Protein AF-A0A528M3F3-F1 (afdb_monomer_lite)

pLDDT: mean 85.37, std 13.9, range [29.03, 97.88]

Sequence (178 aa):
MLQAGGVKCIGDWPAFETSASMFGSFDPAAFAALRGTAIKLIDPARLPIGAMPNHIVIWLDRGVVEQARSQIKMVRGFGGPVASNRQTLRAMVSGLRSDRAPNMAAIGAKGRLPSIALTFDRLLTHPTKTAADLYLFLRAHGYELDLVKMVKQIRGRSPACYPGMMEIELLGQRGIAA

Foldseek 3Di:
DCVLFPQAAADDPPPSDDCCQAANAADAVVLVVQVSYDHDHDLLLPHNYYDRPLDEEEAEAEDLLQVQVVVLQVCVVVVHPRDPDPVSSVVSSVVVVVSPVSSCVSVCVVVPHHYDYHYPQCCQAPVLVRLVVVVVSVVVSPDRTDSVSSSVVHHRDGSHDDPHVVVVVVVVVVPDDD

Radius of gyration: 17.14 Å; chains: 1; bounding box: 42×30×45 Å

Structure (mmCIF, N/CA/C/O backbone):
data_AF-A0A528M3F3-F1
#
_entry.id   AF-A0A528M3F3-F1
#
loop_
_atom_site.group_PDB
_atom_site.id
_atom_site.type_symbol
_atom_site.label_atom_id
_atom_site.label_alt_id
_atom_site.label_comp_id
_atom_site.label_asym_id
_atom_site.label_entity_id
_atom_site.label_seq_id
_atom_site.pdbx_PDB_ins_code
_atom_site.Cartn_x
_atom_site.Cartn_y
_atom_site.Cartn_z
_atom_site.occupancy
_atom_site.B_iso_or_equiv
_atom_site.auth_seq_id
_atom_site.auth_comp_id
_atom_site.auth_asym_id
_atom_site.auth_atom_id
_atom_site.pdbx_PDB_model_num
ATOM 1 N N . MET A 1 1 ? 1.491 -1.345 9.611 1.00 92.38 1 MET A N 1
ATOM 2 C CA . MET A 1 1 ? 0.796 -0.236 10.305 1.00 92.38 1 MET A CA 1
ATOM 3 C C . MET A 1 1 ? -0.576 -0.660 10.787 1.00 92.38 1 MET A C 1
ATOM 5 O O . MET A 1 1 ? -0.743 -0.717 11.990 1.00 92.38 1 MET A O 1
ATOM 9 N N . LEU A 1 2 ? -1.508 -0.986 9.881 1.00 95.31 2 LEU A N 1
ATOM 10 C CA . LEU A 1 2 ? -2.893 -1.355 10.212 1.00 95.31 2 LEU A CA 1
ATOM 11 C C . LEU A 1 2 ? -2.981 -2.450 11.284 1.00 95.31 2 LEU A C 1
ATOM 13 O O . LEU A 1 2 ? -3.546 -2.207 12.344 1.00 95.31 2 LEU A O 1
ATOM 17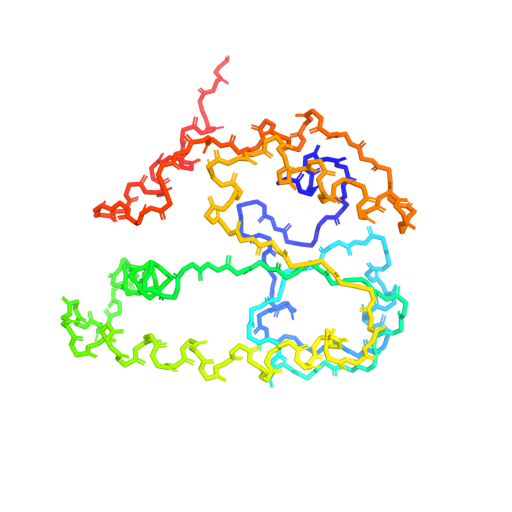 N N . GLN A 1 3 ? -2.314 -3.587 11.055 1.00 95.62 3 GLN A N 1
ATOM 18 C CA . GLN A 1 3 ? -2.277 -4.696 12.015 1.00 95.62 3 GLN A CA 1
ATOM 19 C C . GLN A 1 3 ? -1.745 -4.276 13.392 1.00 95.62 3 GLN A C 1
ATOM 21 O O . GLN A 1 3 ? -2.380 -4.529 14.407 1.00 95.62 3 GLN A O 1
ATOM 26 N N . ALA A 1 4 ? -0.611 -3.570 13.437 1.00 95.00 4 ALA A N 1
ATOM 27 C CA . ALA A 1 4 ? -0.035 -3.081 14.693 1.00 95.00 4 ALA A CA 1
ATOM 28 C C . ALA A 1 4 ? -0.936 -2.062 15.411 1.00 95.00 4 ALA A C 1
ATOM 30 O O . ALA A 1 4 ? -0.892 -1.961 16.633 1.00 95.00 4 ALA A O 1
ATOM 31 N N . GLY A 1 5 ? -1.732 -1.309 14.649 1.00 95.50 5 GLY A N 1
ATOM 32 C CA . GLY A 1 5 ? -2.737 -0.393 15.170 1.00 95.50 5 GLY A CA 1
ATOM 33 C C . GLY A 1 5 ? -3.988 -1.086 15.699 1.00 95.50 5 GLY A C 1
ATOM 34 O O . GLY A 1 5 ? -4.774 -0.409 16.339 1.00 95.50 5 GLY A O 1
ATOM 35 N N . GLY A 1 6 ? -4.175 -2.391 15.471 1.00 95.75 6 GLY A N 1
ATOM 36 C CA . GLY A 1 6 ? -5.333 -3.155 15.949 1.00 95.75 6 GLY A CA 1
ATOM 37 C C . GLY A 1 6 ? -6.335 -3.568 14.867 1.00 95.75 6 GLY A C 1
ATOM 38 O O . GLY A 1 6 ? -7.307 -4.250 15.177 1.00 95.75 6 GLY A O 1
ATOM 39 N N . VAL A 1 7 ? -6.115 -3.221 13.592 1.00 95.31 7 VAL A N 1
ATOM 40 C CA . VAL A 1 7 ? -6.990 -3.685 12.501 1.00 95.31 7 VAL A CA 1
ATOM 41 C C . VAL A 1 7 ? -6.670 -5.137 12.181 1.00 95.31 7 VAL A C 1
ATOM 43 O O . VAL A 1 7 ? -5.523 -5.466 11.876 1.00 95.31 7 VAL A O 1
ATOM 46 N N . LYS A 1 8 ? -7.678 -6.011 12.178 1.00 94.38 8 LYS A N 1
ATOM 47 C CA . LYS A 1 8 ? -7.506 -7.375 11.671 1.00 94.38 8 LYS A CA 1
ATOM 48 C C . LYS A 1 8 ? -7.105 -7.298 10.196 1.00 94.38 8 LYS A C 1
ATOM 50 O O . LYS A 1 8 ? -7.794 -6.653 9.414 1.00 94.38 8 LYS A O 1
ATOM 55 N N . CYS A 1 9 ? -6.014 -7.945 9.804 1.00 93.56 9 CYS A N 1
ATOM 56 C CA . CYS A 1 9 ? -5.592 -8.037 8.406 1.00 93.56 9 CYS A CA 1
ATOM 57 C C . CYS A 1 9 ? -5.684 -9.489 7.936 1.00 93.56 9 CYS A C 1
ATOM 59 O O . CYS A 1 9 ? -5.410 -10.397 8.717 1.00 93.56 9 CYS A O 1
ATOM 61 N N . ILE A 1 10 ? -6.043 -9.700 6.671 1.00 90.81 10 ILE A N 1
ATOM 62 C CA . ILE A 1 10 ? -5.911 -11.004 6.014 1.00 90.81 10 ILE A CA 1
ATOM 63 C C . ILE A 1 10 ? -4.480 -11.191 5.504 1.00 90.81 10 ILE A C 1
ATOM 65 O O . ILE A 1 10 ? -3.865 -10.252 4.998 1.00 90.81 10 ILE A O 1
ATOM 69 N N . GLY A 1 11 ? -3.988 -12.427 5.607 1.00 88.62 11 GLY A N 1
ATOM 70 C CA . GLY A 1 11 ? -2.621 -12.806 5.265 1.00 88.62 11 GLY A CA 1
ATOM 71 C C . GLY A 1 11 ? -1.630 -12.497 6.383 1.00 88.62 11 GL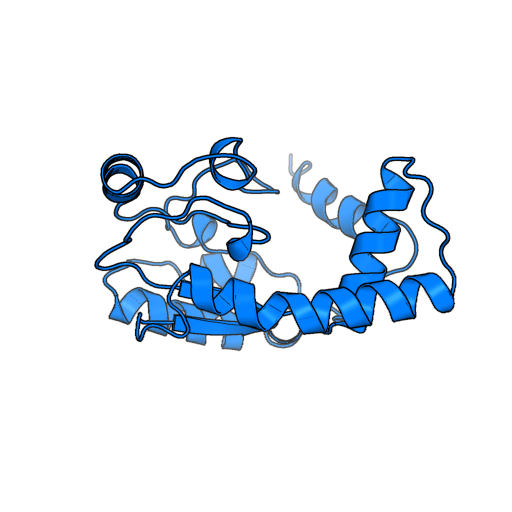Y A C 1
ATOM 72 O O . GLY A 1 11 ? -1.967 -11.865 7.386 1.00 88.62 11 GLY A O 1
ATOM 73 N N . ASP A 1 12 ? -0.391 -12.929 6.178 1.00 86.69 12 ASP A N 1
ATOM 74 C CA . ASP A 1 12 ? 0.643 -12.872 7.206 1.00 86.69 12 ASP A CA 1
ATOM 75 C C . ASP A 1 12 ? 1.687 -11.796 6.931 1.00 86.69 12 ASP A C 1
ATOM 77 O O . ASP A 1 12 ? 1.976 -11.420 5.788 1.00 86.69 12 ASP A O 1
ATOM 81 N N . TRP A 1 13 ? 2.287 -11.301 8.012 1.00 83.25 13 TRP A N 1
ATOM 82 C CA . TRP A 1 13 ? 3.445 -10.426 7.914 1.00 83.25 13 TRP A CA 1
ATOM 83 C C . TRP A 1 13 ? 4.584 -11.141 7.159 1.00 83.25 13 TRP A C 1
ATOM 85 O O . TRP A 1 13 ? 4.816 -12.324 7.400 1.00 83.25 13 TRP A O 1
ATOM 95 N N . PRO A 1 14 ? 5.341 -10.447 6.288 1.00 81.81 14 PRO A N 1
ATOM 96 C CA . PRO A 1 14 ? 5.259 -9.017 5.972 1.00 81.81 14 PRO A CA 1
ATOM 97 C C . PRO A 1 14 ? 4.337 -8.668 4.794 1.00 81.81 14 PRO A C 1
ATOM 99 O O . PRO A 1 14 ? 4.083 -7.484 4.566 1.00 81.81 14 PRO A O 1
ATOM 102 N N . ALA A 1 15 ? 3.878 -9.654 4.022 1.00 82.94 15 ALA A N 1
ATOM 103 C CA . ALA A 1 15 ? 3.225 -9.419 2.735 1.00 82.94 15 ALA A CA 1
ATOM 104 C C . ALA A 1 15 ? 1.747 -9.024 2.873 1.00 82.94 15 ALA A C 1
ATOM 106 O O . ALA A 1 15 ? 1.295 -8.117 2.163 1.00 82.94 15 ALA A O 1
ATOM 107 N N . PHE A 1 16 ? 1.039 -9.662 3.815 1.00 86.31 16 PHE A N 1
ATOM 108 C CA . PHE A 1 16 ? -0.418 -9.613 3.990 1.00 86.31 16 PHE A CA 1
ATOM 109 C C . PHE A 1 16 ? -1.170 -9.956 2.700 1.00 86.31 16 PHE A C 1
ATOM 111 O O . PHE A 1 16 ? -2.123 -9.286 2.309 1.00 86.31 16 PHE A O 1
ATOM 118 N N . GLU A 1 17 ? -0.686 -10.990 2.012 1.00 82.25 17 GLU A N 1
ATOM 119 C CA . GLU A 1 17 ? -1.242 -11.509 0.766 1.00 82.25 17 GLU A CA 1
ATOM 120 C C . GLU A 1 17 ? -1.688 -12.958 0.982 1.00 82.25 17 GLU A C 1
ATOM 122 O O . GLU A 1 17 ? -1.045 -13.732 1.686 1.00 82.25 17 GLU A O 1
ATOM 127 N N . THR A 1 18 ? -2.812 -13.317 0.376 1.00 80.44 18 THR A N 1
ATOM 128 C CA . THR A 1 18 ? -3.375 -14.668 0.309 1.00 80.44 18 THR A CA 1
ATOM 129 C C . THR A 1 18 ? -3.699 -15.013 -1.140 1.00 80.44 18 THR A C 1
ATOM 131 O O . THR A 1 18 ? -3.795 -14.128 -1.994 1.00 80.44 18 THR A O 1
ATOM 134 N N . SER A 1 19 ? -3.940 -16.291 -1.434 1.00 73.00 19 SER A N 1
ATOM 135 C CA . SER A 1 19 ? -4.424 -16.708 -2.757 1.00 73.00 19 SER A CA 1
ATOM 136 C C . SER A 1 19 ? -5.695 -15.957 -3.162 1.00 73.00 19 SER A C 1
ATOM 138 O O . SER A 1 19 ? -5.836 -15.588 -4.322 1.00 73.00 19 SER A O 1
ATOM 140 N N . ALA A 1 20 ? -6.574 -15.642 -2.203 1.00 69.75 20 ALA A N 1
ATOM 141 C CA . ALA A 1 20 ? -7.785 -14.870 -2.460 1.00 69.75 20 ALA A CA 1
ATOM 142 C C . ALA A 1 20 ? -7.488 -13.429 -2.916 1.00 69.75 20 ALA A C 1
ATOM 144 O O . ALA A 1 20 ? -8.102 -12.949 -3.860 1.00 69.75 20 ALA A O 1
ATOM 145 N N . SER A 1 21 ? -6.507 -12.750 -2.314 1.00 70.69 21 SER A N 1
ATOM 146 C CA . SER A 1 21 ? -6.113 -11.397 -2.741 1.00 70.69 21 SER A CA 1
ATOM 147 C C . SER A 1 21 ? -5.301 -11.346 -4.035 1.00 70.69 21 SER A C 1
ATOM 149 O O . SER A 1 21 ? -5.211 -10.283 -4.644 1.00 70.69 21 SER A O 1
ATOM 151 N N . MET A 1 22 ? -4.665 -12.457 -4.415 1.00 69.88 22 MET A N 1
ATOM 152 C CA . MET A 1 22 ? -3.831 -12.541 -5.618 1.00 69.88 22 MET A CA 1
ATOM 153 C C . MET A 1 22 ? -4.606 -13.053 -6.838 1.00 69.88 22 MET A C 1
ATOM 155 O O . MET A 1 22 ? -4.346 -12.611 -7.953 1.00 69.88 22 MET A O 1
ATOM 159 N N . PHE A 1 23 ? -5.541 -13.984 -6.629 1.00 65.69 23 PHE A N 1
ATOM 160 C CA . PHE A 1 23 ? -6.207 -14.738 -7.696 1.00 65.69 23 PHE A CA 1
ATOM 161 C C . PHE A 1 23 ? -7.694 -15.020 -7.424 1.00 65.69 23 PHE A C 1
ATOM 163 O O . PHE A 1 23 ? -8.352 -15.662 -8.239 1.00 65.69 23 PHE A O 1
ATOM 170 N N . GLY A 1 24 ? -8.222 -14.619 -6.265 1.00 63.69 24 GLY A N 1
ATOM 171 C CA . GLY A 1 24 ? -9.564 -14.996 -5.828 1.00 63.69 24 GLY A CA 1
ATOM 172 C C . GLY A 1 24 ? -10.684 -14.150 -6.422 1.00 63.69 24 GLY A C 1
ATOM 173 O O . GLY A 1 24 ? -10.478 -13.035 -6.902 1.00 63.69 24 GLY A O 1
ATOM 174 N N . SER A 1 25 ? -11.899 -14.687 -6.327 1.00 67.38 25 SER A N 1
ATOM 175 C CA . SER A 1 25 ? -13.143 -13.962 -6.569 1.00 67.38 25 SER A CA 1
ATOM 176 C C . SER A 1 25 ? -13.679 -13.357 -5.279 1.00 67.38 25 SER A C 1
ATOM 178 O O . SER A 1 25 ? -13.880 -14.066 -4.293 1.00 67.38 25 SER A O 1
ATOM 180 N N . PHE A 1 26 ? -13.961 -12.057 -5.304 1.00 72.06 26 PHE A N 1
ATOM 181 C CA . PHE A 1 26 ? -14.628 -11.362 -4.205 1.00 72.06 26 PHE A CA 1
ATOM 182 C C . PHE A 1 26 ? -16.110 -11.237 -4.534 1.00 72.06 26 PHE A C 1
ATOM 184 O O . PHE A 1 26 ? -16.580 -10.175 -4.945 1.00 72.06 26 PHE A O 1
ATOM 191 N N . ASP A 1 27 ? -16.843 -12.342 -4.401 1.00 74.31 27 ASP A N 1
ATOM 192 C CA . ASP A 1 27 ? -18.302 -12.286 -4.437 1.00 74.31 27 ASP A CA 1
ATOM 193 C C . ASP A 1 27 ? -18.854 -11.588 -3.169 1.00 74.31 27 ASP A C 1
ATOM 195 O O . ASP A 1 27 ? -18.121 -11.389 -2.190 1.00 74.31 27 ASP A O 1
ATOM 199 N N . PRO A 1 28 ? -20.138 -11.184 -3.152 1.00 75.69 28 PRO A N 1
ATOM 200 C CA . PRO A 1 28 ? -20.712 -10.479 -2.007 1.00 75.69 28 PRO A CA 1
ATOM 201 C C . PRO A 1 28 ? -20.643 -11.248 -0.677 1.00 75.69 28 PRO A C 1
ATOM 203 O O . PRO A 1 28 ? -20.516 -10.620 0.376 1.00 75.69 28 PRO A O 1
ATOM 206 N N . ALA A 1 29 ? -20.715 -12.584 -0.694 1.00 79.75 29 ALA A N 1
ATOM 207 C CA . ALA A 1 29 ? -20.686 -13.405 0.515 1.00 79.75 29 ALA A CA 1
ATOM 208 C C . ALA A 1 29 ? -19.265 -13.497 1.088 1.00 79.75 29 ALA A C 1
ATOM 210 O O . ALA A 1 29 ? -19.057 -13.262 2.283 1.00 79.75 29 ALA A O 1
ATOM 211 N N . ALA A 1 30 ? -18.279 -13.747 0.224 1.00 77.94 30 ALA A N 1
ATOM 212 C CA . ALA A 1 30 ? -16.864 -13.694 0.563 1.00 77.94 30 ALA A CA 1
ATOM 213 C C . ALA A 1 30 ? -16.483 -12.308 1.097 1.00 77.94 30 ALA A C 1
ATOM 215 O O . ALA A 1 30 ? -15.745 -12.204 2.074 1.00 77.94 30 ALA A O 1
ATOM 216 N N . PHE A 1 31 ? -17.034 -11.239 0.514 1.00 79.62 31 PHE A N 1
ATOM 217 C CA . PHE A 1 31 ? -16.789 -9.880 0.979 1.00 79.62 31 PHE A CA 1
ATOM 218 C C . PHE A 1 31 ? -17.415 -9.589 2.350 1.00 79.62 31 PHE A C 1
ATOM 220 O O . PHE A 1 31 ? -16.758 -9.025 3.225 1.00 79.62 31 PHE A O 1
ATOM 227 N N . ALA A 1 32 ? -18.661 -10.008 2.582 1.00 80.94 32 ALA A N 1
ATOM 228 C CA . ALA A 1 32 ? -19.328 -9.828 3.871 1.00 80.94 32 ALA A CA 1
ATOM 229 C C . ALA A 1 32 ? -18.562 -10.502 5.026 1.00 80.94 32 ALA A C 1
ATOM 231 O O . ALA A 1 32 ? -18.482 -9.945 6.124 1.00 80.94 32 ALA A O 1
ATOM 232 N N . ALA A 1 33 ? -17.932 -11.654 4.768 1.00 84.06 33 ALA A N 1
ATOM 233 C CA . ALA A 1 33 ? -17.086 -12.352 5.737 1.00 84.06 33 ALA A CA 1
ATOM 234 C C . ALA A 1 33 ? -15.827 -11.555 6.147 1.00 84.06 33 ALA A C 1
ATOM 236 O O . ALA A 1 33 ? -15.232 -11.828 7.189 1.00 84.06 33 ALA A O 1
ATOM 237 N N . LEU A 1 34 ? -15.436 -10.544 5.364 1.00 86.50 34 LEU A N 1
ATOM 238 C CA . LEU A 1 34 ? -14.285 -9.676 5.628 1.00 86.50 34 LEU A CA 1
ATOM 239 C C . LEU A 1 34 ? -14.637 -8.441 6.464 1.00 86.50 34 LEU A C 1
ATOM 241 O O . LEU A 1 34 ? -13.780 -7.579 6.671 1.00 86.50 34 LEU A O 1
ATOM 245 N N . ARG A 1 35 ? -15.870 -8.325 6.972 1.00 87.69 35 ARG A N 1
ATOM 246 C CA . ARG A 1 35 ? -16.287 -7.177 7.788 1.00 87.69 35 ARG A CA 1
ATOM 247 C C . ARG A 1 35 ? -15.305 -6.924 8.940 1.00 87.69 35 ARG A C 1
ATOM 249 O O . ARG A 1 35 ? -14.904 -7.840 9.655 1.00 87.69 35 ARG A O 1
ATOM 256 N N . GLY A 1 36 ? -14.907 -5.661 9.106 1.00 89.62 36 GLY A N 1
ATOM 257 C CA . GLY A 1 36 ? -13.936 -5.243 10.126 1.00 89.62 36 GLY A CA 1
ATOM 258 C C . GLY A 1 36 ? -12.487 -5.666 9.845 1.00 89.62 36 GLY A C 1
ATOM 259 O O . GLY A 1 36 ? -11.620 -5.440 10.685 1.00 89.62 36 GLY A O 1
ATOM 260 N N . THR A 1 37 ? -12.210 -6.250 8.677 1.00 92.06 37 THR A N 1
ATOM 261 C CA . THR A 1 37 ? -10.889 -6.753 8.293 1.00 92.06 37 THR A CA 1
ATOM 262 C C . THR A 1 37 ? -10.327 -5.959 7.113 1.00 92.06 37 THR A C 1
ATOM 264 O O . THR A 1 37 ? -11.061 -5.539 6.223 1.00 92.06 37 THR A O 1
ATOM 267 N N . ALA A 1 38 ? -9.013 -5.754 7.092 1.00 93.06 38 ALA A N 1
ATOM 268 C CA . ALA A 1 38 ? -8.287 -5.202 5.959 1.00 93.06 38 ALA A CA 1
ATOM 269 C C . ALA A 1 38 ? -7.759 -6.323 5.052 1.00 93.06 38 ALA A C 1
ATOM 271 O O . ALA A 1 38 ? -7.119 -7.269 5.516 1.00 93.06 38 ALA A O 1
ATOM 272 N N . ILE A 1 39 ? -7.975 -6.172 3.747 1.00 90.69 39 ILE A N 1
ATOM 273 C CA . ILE A 1 39 ? -7.360 -6.993 2.702 1.00 90.69 39 ILE A CA 1
ATOM 274 C C . ILE A 1 39 ? -6.457 -6.117 1.836 1.00 90.69 39 ILE A C 1
ATOM 276 O O . ILE A 1 39 ? -6.752 -4.943 1.605 1.00 90.69 39 ILE A O 1
ATOM 280 N N . LYS A 1 40 ? -5.350 -6.677 1.353 1.00 91.62 40 LYS A N 1
ATOM 281 C CA . LYS A 1 40 ? -4.481 -6.023 0.372 1.00 91.62 40 LYS A CA 1
ATOM 282 C C . LYS A 1 40 ? -4.835 -6.556 -1.005 1.00 91.62 40 LYS A C 1
ATOM 284 O O . LYS A 1 40 ? -4.879 -7.763 -1.170 1.00 91.62 40 LYS A O 1
ATOM 289 N N . LEU A 1 41 ? -5.052 -5.680 -1.980 1.00 88.81 41 LEU A N 1
ATOM 290 C CA . LEU A 1 41 ? -5.274 -6.066 -3.375 1.00 88.81 41 LEU A CA 1
ATOM 291 C C . LEU A 1 41 ? -4.182 -5.461 -4.251 1.00 88.81 41 LEU A C 1
ATOM 293 O O . LEU A 1 41 ? -3.827 -4.291 -4.089 1.00 88.81 41 LEU A O 1
ATOM 297 N N . ILE A 1 42 ? -3.659 -6.261 -5.176 1.00 88.38 42 ILE A N 1
ATOM 298 C CA . ILE A 1 42 ? -2.720 -5.825 -6.209 1.00 88.38 42 ILE A CA 1
ATOM 299 C C . ILE A 1 42 ? -3.429 -6.004 -7.547 1.00 88.38 42 ILE A C 1
ATOM 301 O O . ILE A 1 42 ? -3.948 -7.077 -7.822 1.00 88.38 42 ILE A O 1
ATOM 305 N N . ASP A 1 43 ? -3.453 -4.946 -8.356 1.00 88.62 43 ASP A N 1
ATOM 306 C CA . ASP A 1 43 ? -4.098 -4.936 -9.677 1.00 88.62 43 ASP A CA 1
ATOM 307 C C . ASP A 1 43 ? -5.594 -5.356 -9.669 1.00 88.62 43 ASP A C 1
ATOM 309 O O . ASP A 1 43 ? -6.008 -6.241 -10.424 1.00 88.62 43 ASP A O 1
ATOM 313 N N . PRO A 1 44 ? -6.438 -4.734 -8.815 1.00 88.50 44 PRO A N 1
ATOM 314 C CA . PRO A 1 44 ? -7.858 -5.074 -8.688 1.00 88.50 44 PRO A CA 1
ATOM 315 C C . PRO A 1 44 ? -8.670 -5.056 -9.995 1.00 88.50 44 PRO A C 1
ATOM 317 O O . PRO A 1 44 ? -9.685 -5.735 -10.073 1.00 88.50 44 PRO A O 1
ATOM 320 N N . ALA A 1 45 ? -8.251 -4.325 -11.030 1.00 89.81 45 ALA A N 1
ATOM 321 C CA . ALA A 1 45 ? -8.919 -4.307 -12.332 1.00 89.81 45 ALA A CA 1
ATOM 322 C C . ALA A 1 45 ? -8.864 -5.656 -13.065 1.00 89.81 45 ALA A C 1
ATOM 324 O O . ALA A 1 45 ? -9.647 -5.875 -13.987 1.00 89.81 45 ALA A O 1
ATOM 325 N N . ARG A 1 46 ? -7.950 -6.551 -12.671 1.00 88.44 46 ARG A N 1
ATOM 326 C CA . ARG A 1 46 ? -7.843 -7.913 -13.212 1.00 88.44 46 ARG A CA 1
ATOM 327 C C . ARG A 1 46 ? -8.545 -8.963 -12.359 1.00 88.44 46 ARG A C 1
ATOM 329 O O . ARG A 1 46 ? -8.592 -10.124 -12.756 1.00 88.44 46 ARG A O 1
ATOM 336 N N . LEU A 1 47 ? -9.068 -8.575 -11.200 1.00 83.94 47 LEU A N 1
ATOM 337 C CA . LEU A 1 47 ? -9.753 -9.480 -10.290 1.00 83.94 47 LEU A CA 1
ATOM 338 C C . LEU A 1 47 ? -11.269 -9.416 -10.527 1.00 83.94 47 LEU A C 1
ATOM 340 O O . LEU A 1 47 ? -11.810 -8.333 -10.766 1.00 83.94 47 LEU A O 1
ATOM 344 N N . PRO A 1 48 ? -11.986 -10.549 -10.426 1.00 76.94 48 PRO A N 1
ATOM 345 C CA . PRO A 1 48 ? -13.441 -10.554 -10.435 1.00 76.94 48 PRO A CA 1
ATOM 346 C C . PRO A 1 48 ? -13.958 -10.030 -9.086 1.00 76.94 48 PRO A C 1
ATOM 348 O O . PRO A 1 48 ? -14.264 -10.789 -8.164 1.00 76.94 48 PRO A O 1
ATOM 351 N N . ILE A 1 49 ? -13.999 -8.702 -8.966 1.00 76.94 49 ILE A N 1
ATOM 352 C CA . ILE A 1 49 ? -14.479 -7.974 -7.791 1.00 76.94 49 ILE A CA 1
ATOM 353 C C . ILE A 1 49 ? -15.973 -7.696 -7.965 1.00 76.94 49 ILE A C 1
ATOM 355 O O . ILE A 1 49 ? -16.379 -6.928 -8.838 1.00 76.94 49 ILE A O 1
ATOM 359 N N . GLY A 1 50 ? -16.796 -8.340 -7.137 1.00 73.94 50 GLY A N 1
ATOM 360 C CA . GLY A 1 50 ? -18.231 -8.094 -7.075 1.00 73.94 50 GLY A CA 1
ATOM 361 C C . GLY A 1 50 ? -18.575 -6.766 -6.397 1.00 73.94 50 GLY A C 1
ATOM 362 O O . GLY A 1 50 ? -17.711 -6.004 -5.965 1.00 73.94 50 GLY A O 1
ATOM 363 N N . ALA A 1 51 ? -19.871 -6.478 -6.274 1.00 75.12 51 ALA A N 1
ATOM 364 C CA . ALA A 1 51 ? -20.322 -5.320 -5.512 1.00 75.12 51 ALA A CA 1
ATOM 365 C C . ALA A 1 51 ? -19.914 -5.462 -4.036 1.00 75.12 51 ALA A C 1
ATOM 367 O O . ALA A 1 51 ? -20.287 -6.421 -3.363 1.00 75.12 51 ALA A O 1
ATOM 368 N N . MET A 1 52 ? -19.179 -4.474 -3.533 1.00 77.44 52 MET A N 1
ATOM 369 C CA . MET A 1 52 ? -18.691 -4.427 -2.158 1.00 77.44 52 MET A CA 1
ATOM 370 C C . MET A 1 52 ? -19.375 -3.254 -1.436 1.00 77.44 52 MET A C 1
ATOM 372 O O . MET A 1 52 ? -18.853 -2.138 -1.442 1.00 77.44 52 MET A O 1
ATOM 376 N N . PRO A 1 53 ? -20.577 -3.418 -0.864 1.00 75.69 53 PRO A N 1
ATOM 377 C CA . PRO A 1 53 ? -21.234 -2.321 -0.161 1.00 75.69 53 PRO A CA 1
ATOM 378 C C . PRO A 1 53 ? -20.500 -1.983 1.146 1.00 75.69 53 PRO A C 1
ATOM 380 O O . PRO A 1 53 ? -19.942 -2.858 1.804 1.00 75.69 53 PRO A O 1
ATOM 383 N N . ASN A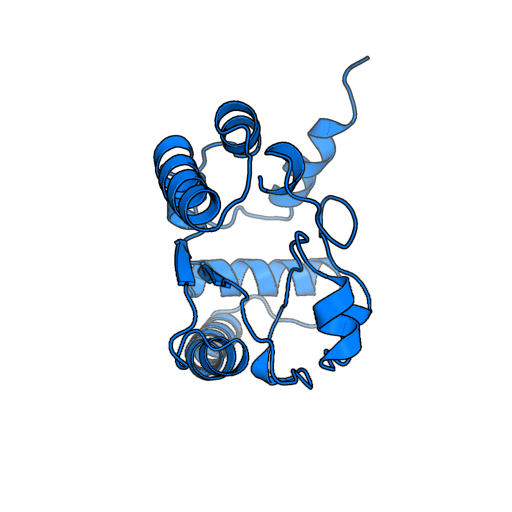 1 54 ? -20.549 -0.709 1.548 1.00 80.94 54 ASN A N 1
ATOM 384 C CA . ASN A 1 54 ? -20.105 -0.229 2.867 1.00 80.94 54 ASN A CA 1
ATOM 385 C C . ASN A 1 54 ? -18.634 -0.503 3.219 1.00 80.94 54 ASN A C 1
ATOM 387 O O . ASN A 1 54 ? -18.293 -0.634 4.395 1.00 80.94 54 ASN A O 1
ATOM 391 N N . HIS A 1 55 ? -17.761 -0.575 2.218 1.00 88.88 55 HIS A N 1
ATOM 392 C CA . HIS A 1 55 ? -16.325 -0.643 2.447 1.00 88.88 55 HIS A CA 1
ATOM 393 C C . HIS A 1 55 ? -15.656 0.701 2.224 1.00 88.88 55 HIS A C 1
ATOM 395 O O . HIS A 1 55 ? -16.204 1.602 1.588 1.00 88.88 55 HIS A O 1
ATOM 401 N N . ILE A 1 56 ? -14.446 0.805 2.756 1.00 92.56 56 ILE A N 1
ATOM 402 C CA . ILE A 1 56 ? -13.593 1.972 2.600 1.00 92.56 56 ILE A CA 1
ATOM 403 C C . ILE A 1 56 ? -12.306 1.572 1.900 1.00 92.56 56 ILE A C 1
ATOM 405 O O . ILE A 1 56 ? -11.848 0.433 2.004 1.00 92.56 56 ILE A O 1
ATOM 409 N N . VAL A 1 57 ? -11.713 2.528 1.199 1.00 93.06 57 VAL A N 1
ATOM 410 C CA . VAL A 1 57 ? -10.530 2.299 0.377 1.00 93.06 57 VAL A CA 1
ATOM 411 C C . VAL A 1 57 ? -9.340 3.057 0.947 1.00 93.06 57 VAL A C 1
ATOM 413 O O . VAL A 1 57 ? -9.370 4.278 1.086 1.00 93.06 57 VAL A O 1
ATOM 416 N N . ILE A 1 58 ? -8.253 2.337 1.214 1.00 94.62 58 ILE A N 1
ATOM 417 C CA . ILE A 1 58 ? -6.935 2.937 1.425 1.00 94.62 58 ILE A CA 1
ATOM 418 C C . ILE A 1 58 ? -6.130 2.687 0.156 1.00 94.62 58 ILE A C 1
ATOM 420 O O . ILE A 1 58 ? -5.682 1.570 -0.097 1.00 94.62 58 ILE A O 1
ATOM 424 N N . TRP A 1 59 ? -5.947 3.728 -0.646 1.00 94.31 59 TRP A N 1
ATOM 425 C CA . TRP A 1 59 ? -5.099 3.667 -1.827 1.00 94.31 59 TRP A CA 1
ATOM 426 C C . TRP A 1 59 ? -3.675 4.083 -1.460 1.00 94.31 59 TRP A C 1
ATOM 428 O O . TRP A 1 59 ? -3.475 5.152 -0.884 1.00 94.31 59 TRP A O 1
ATOM 438 N N . LEU A 1 60 ? -2.681 3.259 -1.794 1.00 94.56 60 LEU A N 1
ATOM 439 C CA . LEU A 1 60 ? -1.271 3.561 -1.548 1.00 94.56 60 LEU A CA 1
ATOM 440 C C . LEU A 1 60 ? -0.530 3.724 -2.876 1.00 94.56 60 LEU A C 1
ATOM 442 O O . LEU A 1 60 ? -0.164 2.745 -3.522 1.00 94.56 60 LEU A O 1
ATOM 446 N N . ASP A 1 61 ? -0.283 4.972 -3.259 1.00 93.69 61 ASP A N 1
ATOM 447 C CA . ASP A 1 61 ? 0.546 5.317 -4.410 1.00 93.69 61 ASP A CA 1
ATOM 448 C C . ASP A 1 61 ? 2.041 5.258 -4.062 1.00 93.69 61 ASP A C 1
ATOM 450 O O . ASP A 1 61 ? 2.458 5.352 -2.905 1.00 93.69 61 ASP A O 1
ATOM 454 N N . ARG A 1 62 ? 2.880 5.189 -5.093 1.00 93.19 62 ARG A N 1
ATOM 455 C CA . ARG A 1 62 ? 4.327 5.407 -5.004 1.00 93.19 62 ARG A CA 1
ATOM 456 C C . ARG A 1 62 ? 4.781 6.202 -6.221 1.00 93.19 62 ARG A C 1
ATOM 458 O O . ARG A 1 62 ? 4.164 6.107 -7.282 1.00 93.19 62 ARG A O 1
ATOM 465 N N . GLY A 1 63 ? 5.867 6.969 -6.099 1.00 94.62 63 GLY A N 1
ATOM 466 C CA . GLY A 1 63 ? 6.495 7.592 -7.262 1.00 94.62 63 GLY A CA 1
ATOM 467 C C . GLY A 1 63 ? 6.738 6.558 -8.368 1.00 94.62 63 GLY A C 1
ATOM 468 O O . GLY A 1 63 ? 7.466 5.589 -8.164 1.00 94.62 63 GLY A O 1
ATOM 469 N N . VAL A 1 64 ? 6.129 6.755 -9.543 1.00 94.94 64 VAL A N 1
ATOM 470 C CA . VAL A 1 64 ? 6.063 5.732 -10.610 1.00 94.94 64 VAL A CA 1
ATOM 471 C C . VAL A 1 64 ? 7.434 5.225 -11.064 1.00 94.94 64 VAL A C 1
ATOM 473 O O . VAL A 1 64 ? 7.587 4.050 -11.386 1.00 94.94 64 VAL A O 1
ATOM 476 N N . VAL A 1 65 ? 8.456 6.085 -11.040 1.00 95.00 65 VAL A N 1
ATOM 477 C CA . VAL A 1 65 ? 9.842 5.702 -11.357 1.00 95.00 65 VAL A CA 1
ATOM 478 C C . VAL A 1 65 ? 10.424 4.794 -10.272 1.00 95.00 65 VAL A C 1
ATOM 480 O O . VAL A 1 65 ? 11.037 3.777 -10.587 1.00 95.00 65 VAL A O 1
ATOM 483 N N . GLU A 1 66 ? 10.206 5.125 -9.000 1.00 94.19 66 GLU A N 1
ATOM 484 C CA . GLU A 1 66 ? 10.688 4.332 -7.864 1.00 94.19 66 GLU A CA 1
ATOM 485 C C . GLU A 1 66 ? 9.947 3.003 -7.737 1.00 94.19 66 GLU A C 1
ATOM 487 O O . GLU A 1 66 ? 10.550 1.979 -7.414 1.00 94.19 66 GLU A O 1
ATOM 492 N N . GLN A 1 67 ? 8.653 2.988 -8.053 1.00 93.44 67 GLN A N 1
ATOM 493 C CA . GLN A 1 67 ? 7.874 1.761 -8.138 1.00 93.44 67 GLN A CA 1
ATOM 494 C C . GLN A 1 67 ? 8.396 0.849 -9.251 1.00 93.44 67 GLN A C 1
ATOM 496 O O . GLN A 1 67 ? 8.655 -0.324 -8.988 1.00 93.44 67 GLN A O 1
ATOM 501 N N . ALA A 1 68 ? 8.637 1.387 -10.451 1.00 94.38 68 ALA A N 1
ATOM 502 C CA . ALA A 1 68 ? 9.210 0.619 -11.553 1.00 94.38 68 ALA A CA 1
ATOM 503 C C . ALA A 1 68 ? 10.596 0.055 -11.196 1.00 94.38 68 ALA A C 1
ATOM 505 O O . ALA A 1 68 ? 10.837 -1.136 -11.369 1.00 94.38 68 ALA A O 1
ATOM 506 N N . ARG A 1 69 ? 11.492 0.868 -10.616 1.00 92.94 69 ARG A N 1
ATOM 507 C CA . ARG A 1 69 ? 12.810 0.406 -10.133 1.00 92.94 69 ARG A CA 1
ATOM 508 C C . ARG A 1 69 ? 12.686 -0.742 -9.131 1.00 92.94 69 ARG A C 1
ATOM 510 O O . ARG A 1 69 ? 13.392 -1.741 -9.248 1.00 92.94 69 ARG A O 1
ATOM 517 N N . SER A 1 70 ? 11.765 -0.616 -8.179 1.00 90.88 70 SER A N 1
ATOM 518 C CA . SER A 1 70 ? 11.510 -1.630 -7.156 1.00 90.88 70 SER A CA 1
ATOM 519 C C . SER A 1 70 ? 10.968 -2.936 -7.741 1.00 90.88 70 SER A C 1
ATOM 521 O O . SER A 1 70 ? 11.378 -4.004 -7.295 1.00 90.88 70 SER A O 1
ATOM 523 N N . GLN A 1 71 ? 10.075 -2.872 -8.732 1.00 91.31 71 GLN A N 1
ATOM 524 C CA . GLN A 1 71 ? 9.530 -4.061 -9.393 1.00 91.31 71 GLN A CA 1
ATOM 525 C C . GLN A 1 71 ? 10.574 -4.746 -10.284 1.00 91.31 71 GLN A C 1
AT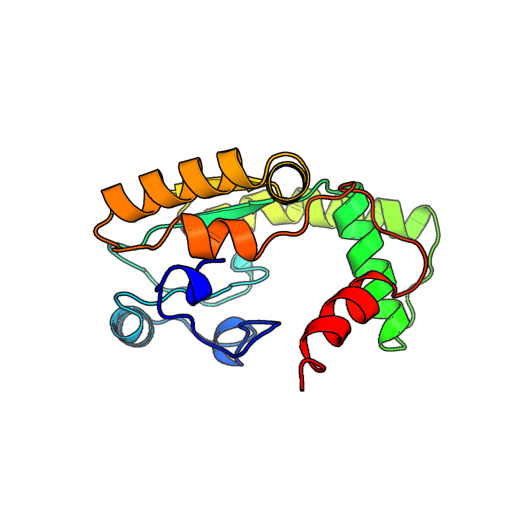OM 527 O O . GLN A 1 71 ? 10.727 -5.960 -10.196 1.00 91.31 71 GLN A O 1
ATOM 532 N N . ILE A 1 72 ? 11.364 -3.989 -11.060 1.00 91.88 72 ILE A N 1
ATOM 533 C CA . ILE A 1 72 ? 12.491 -4.537 -11.845 1.00 91.88 72 ILE A CA 1
ATOM 534 C C . ILE A 1 72 ? 13.454 -5.286 -10.928 1.00 91.88 72 ILE A C 1
ATOM 536 O O . ILE A 1 72 ? 13.855 -6.410 -11.222 1.00 91.8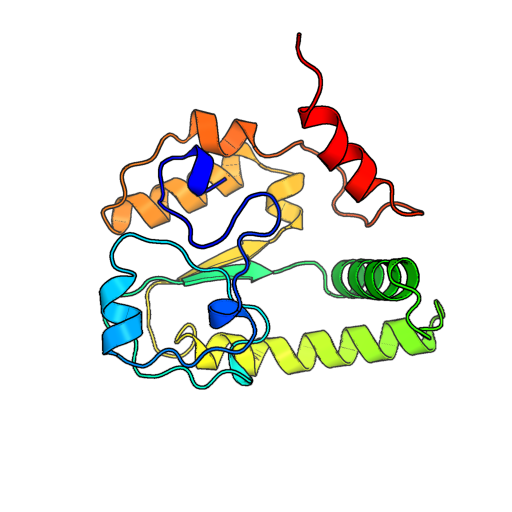8 72 ILE A O 1
ATOM 540 N N . LYS A 1 73 ? 13.820 -4.667 -9.803 1.00 89.12 73 LYS A N 1
ATOM 541 C CA . LYS A 1 73 ? 14.691 -5.278 -8.801 1.00 89.12 73 LYS A CA 1
ATOM 542 C C . LYS A 1 73 ? 14.099 -6.575 -8.255 1.00 89.12 73 LYS A C 1
ATOM 544 O O . LYS A 1 73 ? 14.801 -7.578 -8.228 1.00 89.12 73 LYS A O 1
ATOM 549 N N . MET A 1 74 ? 12.832 -6.555 -7.844 1.00 87.50 74 MET A N 1
ATOM 550 C CA . MET A 1 74 ? 12.142 -7.729 -7.312 1.00 87.50 74 MET A CA 1
ATOM 551 C C . MET A 1 74 ? 12.140 -8.880 -8.325 1.00 87.50 74 MET A C 1
ATOM 553 O O . MET A 1 74 ? 12.579 -9.976 -7.994 1.00 87.50 74 MET A O 1
ATOM 557 N N . VAL A 1 75 ? 11.726 -8.621 -9.571 1.00 87.75 75 VAL A N 1
ATOM 558 C CA . VAL A 1 75 ? 11.684 -9.647 -10.625 1.00 87.75 75 VAL A CA 1
ATOM 559 C C . VAL A 1 75 ? 13.074 -10.226 -10.884 1.00 87.75 75 VAL A C 1
ATOM 561 O O . VAL A 1 75 ? 13.218 -11.441 -10.973 1.00 87.75 75 VAL A O 1
ATOM 564 N N . ARG A 1 76 ? 14.116 -9.386 -10.928 1.00 86.75 76 ARG A N 1
ATOM 565 C CA . ARG A 1 76 ? 15.505 -9.853 -11.066 1.00 86.75 76 ARG A CA 1
ATOM 566 C C . ARG A 1 76 ? 15.969 -10.687 -9.874 1.00 86.75 76 ARG A C 1
ATOM 568 O O . ARG A 1 76 ? 16.656 -11.681 -10.068 1.00 86.75 76 ARG A O 1
ATOM 575 N N . GLY A 1 77 ? 15.609 -10.283 -8.658 1.00 83.06 77 GLY A N 1
ATOM 576 C CA . GLY A 1 77 ? 15.953 -11.007 -7.436 1.00 83.06 77 GLY A CA 1
ATOM 577 C C . GLY A 1 77 ? 15.329 -12.401 -7.366 1.00 83.06 77 GLY A C 1
ATOM 578 O O . GLY A 1 77 ? 15.935 -13.302 -6.802 1.00 83.06 77 GLY A O 1
ATOM 579 N N . PHE A 1 78 ? 14.175 -12.597 -8.006 1.00 83.62 78 PHE A N 1
ATOM 580 C CA . PHE A 1 78 ? 13.537 -13.906 -8.177 1.00 83.62 78 PHE A CA 1
ATOM 581 C C . PHE A 1 78 ? 13.994 -14.662 -9.439 1.00 83.62 78 PHE A C 1
ATOM 583 O O . PHE A 1 78 ? 13.338 -15.608 -9.862 1.00 83.62 78 PHE A O 1
ATOM 590 N N . GLY A 1 79 ? 15.103 -14.253 -10.066 1.00 81.62 79 GLY A N 1
ATOM 591 C CA . GLY A 1 79 ? 15.657 -14.919 -11.251 1.00 81.62 79 GLY A CA 1
ATOM 592 C C . GLY A 1 79 ? 14.904 -14.639 -12.556 1.00 81.62 79 GLY A C 1
ATOM 593 O O . GLY A 1 79 ? 15.174 -15.277 -13.571 1.00 81.62 79 GLY A O 1
ATOM 594 N N . GLY A 1 80 ? 13.970 -13.685 -12.562 1.00 83.94 80 GLY A N 1
ATOM 595 C CA . GLY A 1 80 ? 13.207 -13.326 -13.751 1.00 83.94 80 GLY A CA 1
ATOM 596 C C . GLY A 1 80 ? 14.072 -12.651 -14.831 1.00 83.94 80 GLY A C 1
ATOM 597 O O . GLY A 1 80 ? 14.967 -11.862 -14.503 1.00 83.94 80 GLY A O 1
ATOM 598 N N . PRO A 1 81 ? 13.788 -12.884 -16.129 1.00 86.56 81 PRO A N 1
ATOM 599 C CA . PRO A 1 81 ? 14.609 -12.418 -17.250 1.00 86.56 81 PRO A CA 1
ATOM 600 C C . PRO A 1 81 ? 14.344 -10.943 -17.607 1.00 86.56 81 PRO A C 1
ATOM 602 O O . PRO A 1 81 ? 14.068 -10.598 -18.754 1.00 86.56 81 PRO A O 1
ATOM 605 N N . VAL A 1 82 ? 14.401 -10.040 -16.625 1.00 86.31 82 VAL A N 1
ATOM 606 C CA . VAL A 1 82 ? 14.161 -8.604 -16.837 1.00 86.31 82 VAL A CA 1
ATOM 607 C C . VAL A 1 82 ? 15.475 -7.835 -16.902 1.00 86.31 82 VAL A C 1
ATOM 609 O O . VAL A 1 82 ? 16.234 -7.756 -15.933 1.00 86.31 82 VAL A O 1
ATOM 612 N N . ALA A 1 83 ? 15.721 -7.188 -18.042 1.00 86.69 83 ALA A N 1
ATOM 613 C CA . ALA A 1 83 ? 16.866 -6.305 -18.213 1.00 86.69 83 ALA A CA 1
ATOM 614 C C . ALA A 1 83 ? 16.702 -5.013 -17.393 1.00 86.69 83 ALA A C 1
ATOM 616 O O . ALA A 1 83 ? 15.699 -4.309 -17.507 1.00 86.69 83 ALA A O 1
ATOM 617 N N . SER A 1 84 ? 17.722 -4.644 -16.616 1.00 85.62 84 SER A N 1
ATOM 618 C CA . SER A 1 84 ? 17.744 -3.399 -15.833 1.00 85.62 84 SER A CA 1
ATOM 619 C C . SER A 1 84 ? 18.277 -2.222 -16.659 1.00 85.62 84 SER A C 1
ATOM 621 O O . SER A 1 84 ? 19.324 -1.656 -16.344 1.00 85.62 84 SER A O 1
ATOM 623 N N . ASN A 1 85 ? 17.575 -1.864 -17.735 1.00 90.44 85 ASN A N 1
ATOM 624 C CA . ASN A 1 85 ? 17.982 -0.796 -18.650 1.00 90.44 85 ASN A CA 1
ATOM 625 C C . ASN A 1 85 ? 16.922 0.321 -18.766 1.00 90.44 85 ASN A C 1
ATOM 627 O O . ASN A 1 85 ? 15.808 0.227 -18.243 1.00 90.44 85 ASN A O 1
ATOM 631 N N . ARG A 1 86 ? 17.283 1.416 -19.451 1.00 92.25 86 ARG A N 1
ATOM 632 C CA . ARG A 1 86 ? 16.408 2.592 -19.622 1.00 92.25 86 ARG A CA 1
ATOM 633 C C . ARG A 1 86 ? 15.119 2.270 -20.386 1.00 92.25 86 ARG A C 1
ATOM 635 O O . ARG A 1 86 ? 14.100 2.896 -20.109 1.00 92.25 86 ARG A O 1
ATOM 642 N N . GLN A 1 87 ? 15.161 1.331 -21.330 1.00 94.75 87 GLN A N 1
ATOM 643 C CA . GLN A 1 87 ? 13.998 0.938 -22.125 1.00 94.75 87 GLN A CA 1
ATOM 644 C C . GLN A 1 87 ? 12.973 0.202 -21.258 1.00 94.75 87 GLN A C 1
ATOM 646 O O . GLN A 1 87 ? 11.820 0.625 -21.210 1.00 94.75 87 GLN A O 1
ATOM 651 N N . THR A 1 88 ? 13.405 -0.806 -20.493 1.00 93.94 88 THR A N 1
ATOM 652 C CA . THR A 1 88 ? 12.560 -1.519 -19.523 1.00 93.94 88 THR A CA 1
ATOM 653 C C . THR A 1 88 ? 11.943 -0.558 -18.514 1.00 93.94 88 THR A C 1
ATOM 655 O O . THR A 1 88 ? 10.740 -0.599 -18.272 1.00 93.94 88 THR A O 1
ATOM 658 N N . LEU A 1 89 ? 12.747 0.356 -17.955 1.00 95.38 89 LEU A N 1
ATOM 659 C CA . LEU A 1 89 ? 12.255 1.335 -16.985 1.00 95.38 89 LEU A CA 1
ATOM 660 C C . LEU A 1 89 ? 11.147 2.214 -17.578 1.00 95.38 89 LEU A C 1
ATOM 662 O O . LEU A 1 89 ? 10.118 2.415 -16.938 1.00 95.38 89 LEU A O 1
ATOM 666 N N . ARG A 1 90 ? 11.334 2.724 -18.801 1.00 96.31 90 ARG A N 1
ATOM 667 C CA . ARG A 1 90 ? 10.321 3.538 -19.491 1.00 96.31 90 ARG A CA 1
ATOM 668 C C . ARG A 1 90 ? 9.046 2.743 -19.768 1.00 96.31 90 ARG A C 1
ATOM 670 O O . ARG A 1 90 ? 7.961 3.265 -19.521 1.00 96.31 90 ARG A O 1
ATOM 677 N N . ALA A 1 91 ? 9.179 1.498 -20.226 1.00 95.50 91 ALA A N 1
ATOM 678 C CA . ALA A 1 91 ? 8.044 0.617 -20.483 1.00 95.50 91 ALA A CA 1
ATOM 679 C C . ALA A 1 91 ? 7.233 0.359 -19.202 1.00 95.50 91 ALA A C 1
ATOM 681 O O . ALA A 1 91 ? 6.024 0.580 -19.189 1.00 95.50 91 ALA A O 1
ATOM 682 N N . MET A 1 92 ? 7.897 0.003 -18.096 1.00 95.38 92 MET A N 1
ATOM 683 C CA . MET A 1 92 ? 7.218 -0.220 -16.814 1.00 95.38 92 MET A CA 1
ATOM 684 C C . MET A 1 92 ? 6.573 1.052 -16.262 1.00 95.38 92 MET A C 1
ATOM 686 O O . MET A 1 92 ? 5.436 1.002 -15.806 1.00 95.38 92 MET A O 1
ATOM 690 N N . VAL A 1 93 ? 7.240 2.209 -16.344 1.00 97.12 93 VAL A N 1
ATOM 691 C CA . VAL A 1 93 ? 6.635 3.492 -15.938 1.00 97.12 93 VAL A CA 1
ATOM 692 C C . VAL A 1 93 ? 5.364 3.794 -16.741 1.00 97.12 93 VAL A C 1
ATOM 694 O O . VAL A 1 93 ? 4.382 4.260 -16.164 1.00 97.12 93 VAL A O 1
ATOM 697 N N . SER A 1 94 ? 5.361 3.532 -18.051 1.00 96.44 94 SER A N 1
ATOM 698 C CA . SER A 1 94 ? 4.174 3.724 -18.893 1.00 96.44 94 SER A CA 1
ATOM 699 C C . SER A 1 94 ? 3.034 2.780 -18.503 1.00 96.44 94 SER A C 1
ATOM 701 O O . SER A 1 94 ? 1.888 3.223 -18.403 1.00 96.44 94 SER A O 1
ATOM 703 N N . GLY A 1 95 ? 3.347 1.508 -18.233 1.00 94.69 95 GLY A N 1
ATOM 704 C CA . GLY A 1 95 ? 2.368 0.521 -17.767 1.00 94.69 95 GLY A CA 1
ATOM 705 C C . GLY A 1 95 ? 1.727 0.952 -16.450 1.00 94.69 95 GLY A C 1
ATOM 706 O O . GLY A 1 95 ? 0.522 1.165 -16.390 1.00 94.69 95 GLY A O 1
ATOM 707 N N . LEU A 1 96 ? 2.550 1.264 -15.443 1.00 94.50 96 LEU A N 1
ATOM 708 C CA . LEU A 1 96 ? 2.087 1.720 -14.127 1.00 94.50 96 LEU A CA 1
ATOM 709 C C . LEU A 1 96 ? 1.169 2.951 -14.196 1.00 94.50 96 LEU A C 1
ATOM 711 O O . LEU A 1 96 ? 0.196 3.048 -13.449 1.00 94.50 96 LEU A O 1
ATOM 715 N N . ARG A 1 97 ? 1.461 3.905 -15.090 1.00 95.06 97 ARG A N 1
ATOM 716 C CA . ARG A 1 97 ? 0.596 5.078 -15.306 1.00 95.06 97 ARG A CA 1
ATOM 717 C C . ARG A 1 97 ? -0.761 4.691 -15.886 1.00 95.06 97 ARG A C 1
ATOM 719 O O . ARG A 1 97 ? -1.773 5.247 -15.466 1.00 95.06 97 ARG A O 1
ATOM 726 N N . SER A 1 98 ? -0.764 3.761 -16.833 1.00 94.88 98 SER A N 1
ATOM 727 C CA . SER A 1 98 ? -1.973 3.304 -17.524 1.00 94.88 98 SER A CA 1
ATOM 728 C C . SER A 1 98 ? -2.859 2.460 -16.602 1.00 94.88 98 SER A C 1
ATOM 730 O O . SER A 1 98 ? -4.080 2.592 -16.637 1.00 94.88 98 SER A O 1
ATOM 732 N N . ASP A 1 99 ? -2.251 1.682 -15.704 1.00 93.62 99 ASP A N 1
ATOM 733 C CA . ASP A 1 99 ? -2.953 0.757 -14.809 1.00 93.62 99 ASP A CA 1
ATOM 734 C C . ASP A 1 99 ? -3.651 1.455 -13.634 1.00 93.62 99 ASP A C 1
ATOM 736 O O . ASP A 1 99 ? -4.641 0.947 -13.103 1.00 93.62 99 ASP A O 1
ATOM 740 N N . ARG A 1 100 ? -3.187 2.639 -13.211 1.00 92.44 100 ARG A N 1
ATOM 741 C CA . ARG A 1 100 ? -3.720 3.316 -12.015 1.00 92.44 100 ARG A CA 1
ATOM 742 C C . ARG A 1 100 ? -5.222 3.593 -12.113 1.00 92.44 100 ARG A C 1
ATOM 744 O O . ARG A 1 100 ? -5.974 3.337 -11.174 1.00 92.44 100 ARG A O 1
ATOM 751 N N . ALA A 1 101 ? -5.667 4.148 -13.237 1.00 91.94 101 ALA A N 1
ATOM 752 C CA . ALA A 1 101 ? -7.044 4.601 -13.414 1.00 91.94 101 ALA A CA 1
ATOM 753 C C . ALA A 1 101 ? -8.073 3.449 -13.456 1.00 91.94 101 ALA A C 1
ATOM 755 O O . ALA A 1 101 ? -9.102 3.589 -12.785 1.00 91.94 101 ALA A O 1
ATOM 756 N N . PRO A 1 102 ? -7.850 2.352 -14.202 1.00 92.31 102 PRO A N 1
ATOM 757 C CA . PRO A 1 102 ? -8.694 1.158 -14.134 1.00 92.31 102 PRO A CA 1
ATOM 758 C C . PRO A 1 102 ? -8.732 0.547 -12.732 1.00 92.31 102 PRO A C 1
ATOM 760 O O . PRO A 1 102 ? -9.810 0.264 -12.215 1.00 92.31 102 PRO A O 1
ATOM 763 N N . ASN A 1 103 ? -7.580 0.437 -12.068 1.00 91.88 103 ASN A N 1
ATOM 764 C CA . ASN A 1 103 ? -7.496 -0.180 -10.747 1.00 91.88 103 ASN A CA 1
ATOM 765 C C . ASN A 1 103 ? -8.251 0.594 -9.663 1.00 91.88 103 ASN A C 1
ATOM 767 O O . ASN A 1 103 ? -8.986 0.004 -8.875 1.00 91.88 103 ASN A O 1
ATOM 771 N N . MET A 1 104 ? -8.157 1.924 -9.664 1.00 90.31 104 MET A N 1
ATOM 772 C CA . MET A 1 104 ? -8.974 2.752 -8.773 1.00 90.31 104 MET A CA 1
ATOM 773 C C . MET A 1 104 ? -10.477 2.640 -9.066 1.00 90.31 104 MET A C 1
ATOM 775 O O . MET A 1 104 ? -11.296 2.780 -8.159 1.00 90.31 104 MET A O 1
ATOM 779 N N . ALA A 1 105 ? -10.860 2.422 -10.327 1.00 88.00 105 ALA A N 1
ATOM 780 C CA . ALA A 1 105 ? -12.261 2.245 -10.693 1.00 88.00 105 ALA A CA 1
ATOM 781 C C . ALA A 1 105 ? -12.823 0.928 -10.139 1.00 88.00 105 ALA A C 1
ATOM 783 O O . ALA A 1 105 ? -13.911 0.934 -9.571 1.00 88.00 105 ALA A O 1
ATOM 784 N N . ALA A 1 106 ? -12.054 -0.161 -10.252 1.00 87.31 106 ALA A N 1
ATOM 785 C CA . ALA A 1 106 ? -12.459 -1.509 -9.852 1.00 87.31 106 ALA A CA 1
ATOM 786 C C . ALA A 1 106 ? -12.782 -1.638 -8.354 1.00 87.31 106 ALA A C 1
ATOM 788 O O . ALA A 1 106 ? -13.686 -2.370 -7.973 1.00 87.31 106 ALA A O 1
ATOM 789 N N . ILE A 1 107 ? -12.094 -0.876 -7.502 1.00 84.88 107 ILE A N 1
ATOM 790 C CA . ILE A 1 107 ? -12.350 -0.840 -6.051 1.00 84.88 107 ILE A CA 1
ATOM 791 C C . ILE A 1 107 ? -13.309 0.284 -5.638 1.00 84.88 107 ILE A C 1
ATOM 793 O O . ILE A 1 107 ? -13.389 0.643 -4.471 1.00 84.88 107 ILE A O 1
ATOM 797 N N . GLY A 1 108 ? -13.991 0.915 -6.596 1.00 75.69 108 GLY A N 1
ATOM 798 C CA . GLY A 1 108 ? -14.991 1.941 -6.314 1.00 75.69 108 GLY A CA 1
ATOM 799 C C . GLY A 1 108 ? -14.440 3.282 -5.811 1.00 75.69 108 GLY A C 1
ATOM 800 O O . GLY A 1 108 ? -15.234 4.140 -5.426 1.00 75.69 108 GLY A O 1
ATOM 801 N N . ALA A 1 109 ? -13.128 3.543 -5.908 1.00 65.75 109 ALA A N 1
ATOM 802 C CA . ALA A 1 109 ? -12.570 4.872 -5.618 1.00 65.75 109 ALA A CA 1
ATOM 803 C C . ALA A 1 109 ? -13.053 5.933 -6.630 1.00 65.75 109 ALA A C 1
ATOM 805 O O . ALA A 1 109 ? -13.180 7.107 -6.297 1.00 65.75 109 ALA A O 1
ATOM 806 N N . LYS A 1 110 ? -13.399 5.520 -7.860 1.00 64.75 110 LYS A N 1
ATOM 807 C CA . LYS A 1 110 ? -14.150 6.367 -8.812 1.00 64.75 110 LYS A CA 1
ATOM 808 C C . LYS A 1 110 ? -15.674 6.312 -8.615 1.00 64.75 110 LYS A C 1
ATOM 810 O O . LYS A 1 110 ? -16.386 7.138 -9.173 1.00 64.75 110 LYS A O 1
ATOM 815 N N . GLY A 1 111 ? -16.162 5.341 -7.841 1.00 57.25 111 GLY A N 1
ATOM 816 C CA . GLY A 1 111 ? -17.575 5.000 -7.637 1.00 57.25 111 GLY A CA 1
ATOM 817 C C . GLY A 1 111 ? -18.220 5.609 -6.387 1.00 57.25 111 GLY A C 1
ATOM 818 O O . GLY A 1 111 ? -19.314 5.191 -6.028 1.00 57.25 111 GLY A O 1
ATOM 819 N N . ARG A 1 112 ? -17.581 6.613 -5.761 1.00 71.75 112 ARG A N 1
ATOM 820 C CA . ARG A 1 112 ? -18.046 7.352 -4.561 1.00 71.75 112 ARG A CA 1
ATOM 821 C C . ARG A 1 112 ? -17.928 6.616 -3.223 1.00 71.75 112 ARG A C 1
ATOM 823 O O . ARG A 1 112 ? -18.548 7.038 -2.249 1.00 71.75 112 ARG A O 1
ATOM 830 N N . LEU A 1 113 ? -17.135 5.553 -3.139 1.00 85.56 113 LEU A N 1
ATOM 831 C CA . LEU A 1 113 ? -16.841 4.961 -1.836 1.00 85.56 113 LEU A CA 1
ATOM 832 C C . LEU A 1 113 ? -15.893 5.855 -1.030 1.00 85.56 113 LEU A C 1
ATOM 834 O O . LEU A 1 113 ? -15.044 6.525 -1.628 1.00 85.56 113 LEU A O 1
ATOM 838 N N . PRO A 1 114 ? -15.993 5.869 0.311 1.00 91.19 114 PRO A N 1
ATOM 839 C CA . PRO A 1 114 ? -15.048 6.607 1.132 1.00 91.19 114 PRO A CA 1
ATOM 840 C C . PRO A 1 114 ? -13.627 6.100 0.885 1.00 91.19 114 PRO A C 1
ATOM 842 O O . PRO A 1 114 ? -13.337 4.911 1.037 1.00 91.19 114 PRO A O 1
ATOM 845 N N . SER A 1 115 ? -12.731 7.002 0.490 1.00 92.62 115 SER A N 1
ATOM 846 C CA . SER A 1 115 ? -11.361 6.644 0.136 1.00 92.62 115 SER A CA 1
ATOM 847 C C . SER A 1 115 ? -10.355 7.657 0.656 1.00 92.62 115 SER A C 1
ATOM 849 O O . SER A 1 115 ? -10.601 8.861 0.580 1.00 92.62 115 SER A O 1
ATOM 851 N N . ILE A 1 116 ? -9.195 7.171 1.091 1.00 94.31 116 ILE A N 1
ATOM 852 C CA . ILE A 1 116 ? -8.006 7.983 1.343 1.00 94.31 116 ILE A CA 1
ATOM 853 C C . ILE A 1 116 ? -6.885 7.548 0.399 1.00 94.31 116 ILE A C 1
ATOM 855 O O . ILE A 1 116 ? -6.606 6.358 0.252 1.00 94.31 116 ILE A O 1
ATOM 859 N N . ALA A 1 117 ? -6.237 8.520 -0.243 1.00 94.06 117 ALA A N 1
ATOM 860 C CA . ALA A 1 117 ? -5.040 8.292 -1.040 1.00 94.06 117 ALA A CA 1
ATOM 861 C C . ALA A 1 117 ? -3.807 8.716 -0.240 1.00 94.06 117 ALA A C 1
ATOM 863 O O . ALA A 1 117 ? -3.655 9.878 0.134 1.00 94.06 117 ALA A O 1
ATOM 864 N N . LEU A 1 118 ? -2.922 7.761 0.010 1.00 95.50 118 LEU A N 1
ATOM 865 C CA . LEU A 1 118 ? -1.631 7.958 0.652 1.00 95.50 118 LEU A CA 1
ATOM 866 C C . LEU A 1 118 ? -0.527 7.747 -0.379 1.00 95.50 118 LEU A C 1
ATOM 868 O O . LEU A 1 118 ? -0.714 7.040 -1.368 1.00 95.50 118 LEU A O 1
ATOM 872 N N . THR A 1 119 ? 0.656 8.300 -0.123 1.00 95.12 119 THR A N 1
ATOM 873 C CA . THR A 1 119 ? 1.851 7.941 -0.891 1.00 95.12 119 THR A CA 1
ATOM 874 C C . THR A 1 119 ? 2.871 7.270 0.012 1.00 95.12 119 THR A C 1
ATOM 876 O O . THR A 1 119 ? 3.107 7.700 1.143 1.00 95.12 119 THR A O 1
ATOM 879 N N . PHE A 1 120 ? 3.511 6.221 -0.496 1.00 93.69 120 PHE A N 1
ATOM 880 C CA . PHE A 1 120 ? 4.622 5.549 0.168 1.00 93.69 120 PHE A CA 1
ATOM 881 C C . PHE A 1 120 ? 5.739 6.543 0.511 1.00 93.69 120 PHE A C 1
ATOM 883 O O . PHE A 1 120 ? 6.326 6.488 1.587 1.00 93.69 120 PHE A O 1
ATOM 890 N N . ASP A 1 121 ? 5.969 7.522 -0.362 1.00 94.31 121 ASP A N 1
ATOM 891 C CA . ASP A 1 121 ? 7.003 8.533 -0.173 1.00 94.31 121 ASP A CA 1
ATOM 892 C C . ASP A 1 121 ? 6.696 9.437 1.034 1.00 94.31 121 ASP A C 1
ATOM 894 O O . ASP A 1 121 ? 7.578 9.713 1.850 1.00 94.31 121 ASP A O 1
ATOM 898 N N . ARG A 1 122 ? 5.431 9.852 1.209 1.00 95.00 122 ARG A N 1
ATOM 899 C CA . ARG A 1 122 ? 4.970 10.581 2.406 1.00 95.00 122 ARG A CA 1
ATOM 900 C C . ARG A 1 122 ? 5.025 9.705 3.648 1.00 95.00 122 ARG A C 1
ATOM 902 O O . ARG A 1 122 ? 5.454 10.184 4.692 1.00 95.00 122 ARG A O 1
ATOM 909 N N . LEU A 1 123 ? 4.658 8.433 3.525 1.00 94.69 123 LEU A N 1
ATOM 910 C CA . LEU A 1 123 ? 4.718 7.471 4.619 1.00 94.69 123 LEU A CA 1
ATOM 911 C C . LEU A 1 123 ? 6.149 7.351 5.162 1.00 94.69 123 LEU A C 1
ATOM 913 O O . LEU A 1 123 ? 6.335 7.380 6.372 1.00 94.69 123 LEU A O 1
ATOM 917 N N . LEU A 1 124 ? 7.161 7.316 4.292 1.00 93.31 124 LEU A N 1
ATOM 918 C CA . LEU A 1 124 ? 8.568 7.259 4.700 1.00 93.31 124 LEU A CA 1
ATOM 919 C C . LEU A 1 124 ? 9.141 8.596 5.189 1.00 93.31 124 LEU A C 1
ATOM 921 O O . LEU A 1 124 ? 9.971 8.603 6.093 1.00 93.31 124 LEU A O 1
ATOM 925 N N . THR A 1 125 ? 8.744 9.721 4.594 1.00 95.44 125 THR A N 1
ATOM 926 C CA . THR A 1 125 ? 9.331 11.041 4.911 1.00 95.44 125 THR A CA 1
ATOM 927 C C . THR A 1 125 ? 8.619 11.764 6.053 1.00 95.44 125 THR A C 1
ATOM 929 O O . THR A 1 125 ? 9.232 12.552 6.763 1.00 95.44 125 THR A O 1
ATOM 932 N N . HIS A 1 126 ? 7.329 11.491 6.246 1.00 96.38 126 HIS A N 1
ATOM 933 C CA . HIS A 1 126 ? 6.457 12.120 7.237 1.00 96.38 126 HIS A CA 1
ATOM 934 C C . HIS A 1 126 ? 5.566 11.059 7.918 1.00 96.38 126 HIS A C 1
ATOM 936 O O . HIS A 1 126 ? 4.333 11.136 7.827 1.00 96.38 126 HIS A O 1
ATOM 942 N N . PRO A 1 127 ? 6.156 10.052 8.593 1.00 95.06 127 PRO A N 1
ATOM 943 C CA . PRO A 1 127 ? 5.423 8.901 9.121 1.00 95.06 127 PRO A CA 1
ATOM 944 C C . PRO A 1 127 ? 4.345 9.294 10.134 1.00 95.06 127 PRO A C 1
ATOM 946 O O . PRO A 1 127 ? 3.222 8.807 10.038 1.00 95.06 127 PRO A O 1
ATOM 949 N N . THR A 1 128 ? 4.643 10.219 11.053 1.00 96.38 128 THR A N 1
ATOM 950 C CA . THR A 1 128 ? 3.686 10.686 12.070 1.00 96.38 128 THR A CA 1
ATOM 951 C C . THR A 1 128 ? 2.457 11.328 11.440 1.00 96.38 128 THR A C 1
ATOM 953 O O . THR A 1 128 ? 1.336 10.957 11.771 1.00 96.38 128 THR A O 1
ATOM 956 N N . LYS A 1 129 ? 2.660 12.251 10.490 1.00 96.50 129 LYS A N 1
ATOM 957 C CA . LYS A 1 129 ? 1.559 12.934 9.804 1.00 96.50 129 LYS A CA 1
ATOM 958 C C . LYS A 1 129 ? 0.721 11.951 8.987 1.00 96.50 129 LYS A C 1
ATOM 960 O O . LYS A 1 129 ? -0.487 11.896 9.154 1.00 96.50 129 LYS A O 1
ATOM 965 N N . THR A 1 130 ? 1.372 11.118 8.176 1.00 96.38 130 THR A N 1
ATOM 966 C CA . THR A 1 130 ? 0.679 10.140 7.321 1.00 96.38 130 THR A CA 1
ATOM 967 C C . THR A 1 130 ? -0.119 9.126 8.150 1.00 96.38 130 THR A C 1
ATOM 969 O O . THR A 1 130 ? -1.233 8.760 7.784 1.00 96.38 130 THR A O 1
ATOM 972 N N . ALA A 1 131 ? 0.426 8.677 9.286 1.00 96.62 131 ALA A N 1
ATOM 973 C CA . ALA A 1 131 ? -0.282 7.789 10.201 1.00 96.62 131 ALA A CA 1
ATOM 974 C C . ALA A 1 131 ? -1.455 8.484 10.905 1.00 96.62 131 ALA A C 1
ATOM 976 O O . ALA A 1 131 ? -2.484 7.844 11.093 1.00 96.62 131 ALA A O 1
ATOM 977 N N . ALA A 1 132 ? -1.320 9.764 11.267 1.00 97.56 132 ALA A N 1
ATOM 978 C CA . ALA A 1 132 ? -2.401 10.550 11.858 1.00 97.56 132 ALA A CA 1
ATOM 979 C C . ALA A 1 132 ? -3.560 10.755 10.868 1.00 97.56 132 ALA A C 1
ATOM 981 O O . ALA A 1 132 ? -4.710 10.529 11.235 1.00 97.56 132 ALA A O 1
ATOM 982 N N . ASP A 1 133 ? -3.262 11.083 9.608 1.00 97.56 133 ASP A N 1
ATOM 983 C CA . ASP A 1 133 ? -4.274 11.227 8.552 1.00 97.56 133 ASP A CA 1
ATOM 984 C C . ASP A 1 133 ? -5.041 9.905 8.343 1.00 97.56 133 ASP A C 1
ATOM 986 O O . ASP A 1 133 ? -6.273 9.881 8.311 1.00 97.56 133 ASP A O 1
ATOM 990 N N . LEU A 1 134 ? -4.319 8.777 8.286 1.00 97.62 134 LEU A N 1
ATOM 991 C CA . LEU A 1 134 ? -4.925 7.446 8.192 1.00 97.62 134 LEU A CA 1
ATOM 992 C C . LEU A 1 134 ? -5.740 7.083 9.443 1.00 97.62 134 LEU A C 1
ATOM 994 O O . LEU A 1 134 ? -6.815 6.499 9.328 1.00 97.62 134 LEU A O 1
ATOM 998 N N . TYR A 1 135 ? -5.240 7.418 10.632 1.00 97.69 135 TYR A N 1
ATOM 999 C CA . TYR A 1 135 ? -5.933 7.187 11.897 1.00 97.69 135 TYR A CA 1
ATOM 1000 C C . TYR A 1 135 ? -7.274 7.922 11.940 1.00 97.69 135 TYR A C 1
ATOM 1002 O O . TYR A 1 135 ? -8.291 7.308 12.255 1.00 97.69 135 TYR A O 1
ATOM 1010 N N . LEU A 1 136 ? -7.298 9.207 11.573 1.00 97.88 136 LEU A N 1
ATOM 1011 C CA . LEU A 1 136 ? -8.523 10.007 11.536 1.00 97.88 136 LEU A CA 1
ATOM 1012 C C . LEU A 1 136 ? -9.535 9.445 10.534 1.00 97.88 136 LEU A C 1
ATOM 1014 O O . LEU A 1 136 ? -10.710 9.311 10.872 1.00 97.88 136 LEU A O 1
ATOM 1018 N N . PHE A 1 137 ? -9.074 9.053 9.342 1.00 97.44 137 PHE A N 1
ATOM 1019 C CA . PHE A 1 137 ? -9.921 8.411 8.338 1.00 97.44 137 PHE A CA 1
ATOM 1020 C C . PHE A 1 137 ? -10.563 7.126 8.872 1.00 97.44 137 PHE A C 1
ATOM 1022 O O . PHE A 1 137 ? -11.778 6.964 8.814 1.00 97.44 137 PHE A O 1
ATOM 1029 N N . LEU A 1 138 ? -9.772 6.224 9.454 1.00 96.56 138 LEU A N 1
ATOM 1030 C CA . LEU A 1 138 ? -10.292 4.962 9.978 1.00 96.56 138 LEU A CA 1
ATOM 1031 C C . LEU A 1 138 ? -11.217 5.160 11.190 1.00 96.56 138 LEU A C 1
ATOM 1033 O O . LEU A 1 138 ? -12.245 4.488 11.287 1.00 96.56 138 LEU A O 1
ATOM 1037 N N . ARG A 1 139 ? -10.910 6.111 12.084 1.00 96.56 139 ARG A N 1
ATOM 1038 C CA . ARG A 1 139 ? -11.778 6.469 13.220 1.00 96.56 139 ARG A CA 1
ATOM 1039 C C . ARG A 1 139 ? -13.137 6.987 12.760 1.00 96.56 139 ARG A C 1
ATOM 1041 O O . ARG A 1 139 ? -14.150 6.583 13.322 1.00 96.56 139 ARG A O 1
ATOM 1048 N N . ALA A 1 140 ? -13.171 7.821 11.718 1.00 96.50 140 ALA A N 1
ATOM 1049 C CA . ALA A 1 140 ? -14.418 8.312 11.124 1.00 96.50 140 ALA A CA 1
ATOM 1050 C C . ALA A 1 140 ? -15.299 7.183 10.552 1.00 96.50 140 ALA A C 1
ATOM 1052 O O . ALA A 1 140 ? -16.502 7.363 10.381 1.00 96.50 140 ALA A O 1
ATOM 1053 N N . HIS A 1 141 ? -14.713 6.008 10.307 1.00 94.56 141 HIS A N 1
ATOM 1054 C CA . HIS A 1 141 ? -15.391 4.810 9.819 1.00 94.56 141 HIS A CA 1
ATOM 1055 C C . HIS A 1 141 ? -15.516 3.696 10.874 1.00 94.56 141 HIS A C 1
ATOM 1057 O O . HIS A 1 141 ? -15.761 2.543 10.527 1.00 94.56 141 HIS A O 1
ATOM 1063 N N . GLY A 1 142 ? -15.387 4.035 12.162 1.00 93.94 142 GLY A N 1
ATOM 1064 C CA . GLY A 1 142 ? -15.725 3.138 13.272 1.00 93.94 142 GLY A CA 1
ATOM 1065 C C . GLY A 1 142 ? -14.630 2.155 13.689 1.00 93.94 142 GLY A C 1
ATOM 1066 O O . GLY A 1 142 ? -14.909 1.236 14.454 1.00 93.94 142 GLY A O 1
ATOM 1067 N N . TYR A 1 143 ? -13.393 2.327 13.222 1.00 94.81 143 TYR A N 1
ATOM 1068 C CA . TYR A 1 143 ? -12.266 1.515 13.685 1.00 94.81 143 TYR A CA 1
ATOM 1069 C C . TYR A 1 143 ? -11.653 2.095 14.960 1.00 94.81 143 TYR A C 1
ATOM 1071 O O . TYR A 1 143 ? -11.437 3.301 15.064 1.00 94.81 143 TYR A O 1
ATOM 1079 N N . GLU A 1 144 ? -11.292 1.239 15.911 1.00 95.19 144 GLU A N 1
ATOM 1080 C CA . GLU A 1 144 ? -10.501 1.616 17.083 1.00 95.19 144 GLU A CA 1
ATOM 1081 C C . GLU A 1 144 ? -9.040 1.247 16.860 1.00 95.19 144 GLU A C 1
ATOM 1083 O O . GLU A 1 144 ? -8.731 0.109 16.508 1.00 95.19 144 GLU A O 1
ATOM 1088 N N . LEU A 1 145 ? -8.144 2.227 17.005 1.00 96.25 145 LEU A N 1
ATOM 1089 C CA . LEU A 1 145 ? -6.741 2.068 16.642 1.00 96.25 145 LEU A CA 1
ATOM 1090 C C . LEU A 1 145 ? -5.795 2.686 17.664 1.00 96.25 145 LEU A C 1
ATOM 1092 O O . LEU A 1 145 ? -6.110 3.688 18.300 1.00 96.25 145 LEU A O 1
ATOM 1096 N N . ASP A 1 146 ? -4.581 2.149 17.714 1.00 97.88 146 ASP A N 1
ATOM 1097 C CA . ASP A 1 146 ? -3.450 2.726 18.435 1.00 97.88 146 ASP A CA 1
ATOM 1098 C C . ASP A 1 146 ? -2.503 3.451 17.461 1.00 97.88 146 ASP A C 1
ATOM 1100 O O . ASP A 1 146 ? -1.671 2.836 16.780 1.00 97.88 146 ASP A O 1
ATOM 1104 N N . LEU A 1 147 ? -2.622 4.783 17.398 1.00 97.38 147 LEU A N 1
ATOM 1105 C CA . LEU A 1 147 ? -1.788 5.633 16.540 1.00 97.38 147 LEU A CA 1
ATOM 1106 C C . LEU A 1 147 ? -0.290 5.478 16.851 1.00 97.38 147 LEU A C 1
ATOM 1108 O O . LEU A 1 147 ? 0.533 5.449 15.933 1.00 97.38 147 LEU A O 1
ATOM 1112 N N . VAL A 1 148 ? 0.082 5.340 18.125 1.00 97.56 148 VAL A N 1
ATOM 1113 C CA . VAL A 1 148 ? 1.488 5.219 18.535 1.00 97.56 148 VAL A CA 1
ATOM 1114 C C . VAL A 1 148 ? 2.080 3.921 17.988 1.00 97.56 148 VAL A C 1
ATOM 1116 O O . VAL A 1 148 ? 3.171 3.934 17.407 1.00 97.56 148 VAL A O 1
ATOM 1119 N N . LYS A 1 149 ? 1.356 2.801 18.100 1.00 97.25 149 LYS A N 1
ATOM 1120 C CA . LYS A 1 149 ? 1.782 1.521 17.516 1.00 97.25 149 LYS A CA 1
ATOM 1121 C C . LYS A 1 149 ? 1.841 1.570 15.995 1.00 97.25 149 LYS A C 1
ATOM 1123 O O . LYS A 1 149 ? 2.765 0.985 15.428 1.00 97.25 149 LYS A O 1
ATOM 1128 N N . MET A 1 150 ? 0.920 2.279 15.333 1.00 96.69 150 MET A N 1
ATOM 1129 C CA . MET A 1 150 ? 0.959 2.474 13.879 1.00 96.69 150 MET A CA 1
ATOM 1130 C C . MET A 1 150 ? 2.238 3.191 13.437 1.00 96.69 150 MET A C 1
ATOM 1132 O O . MET A 1 150 ? 2.934 2.680 12.557 1.00 96.69 150 MET A O 1
ATOM 1136 N N . VAL A 1 151 ? 2.569 4.332 14.057 1.00 95.62 151 VAL A N 1
ATOM 1137 C CA . VAL A 1 151 ? 3.748 5.149 13.708 1.00 95.62 151 VAL A CA 1
ATOM 1138 C C . VAL A 1 151 ? 5.043 4.361 13.893 1.00 95.62 151 VAL A C 1
ATOM 1140 O O . VAL A 1 151 ? 5.888 4.363 13.000 1.00 95.62 151 VAL A O 1
ATOM 1143 N N . LYS A 1 152 ? 5.170 3.603 14.993 1.00 95.00 152 LYS A N 1
ATOM 1144 C CA . LYS A 1 152 ? 6.351 2.767 15.283 1.00 95.00 152 LYS A CA 1
ATOM 1145 C C . LYS A 1 152 ? 6.639 1.699 14.219 1.00 95.00 152 LYS A C 1
ATOM 1147 O O . LYS A 1 152 ? 7.741 1.156 14.182 1.00 95.00 152 LYS A O 1
ATOM 1152 N N . GLN A 1 153 ? 5.683 1.385 13.339 1.00 92.88 153 GLN A N 1
ATOM 1153 C CA . GLN A 1 153 ? 5.921 0.444 12.242 1.00 92.88 153 GLN A CA 1
ATOM 1154 C C . GLN A 1 153 ? 6.700 1.032 11.072 1.00 92.88 153 GLN A C 1
ATOM 1156 O O . GLN A 1 153 ? 7.160 0.259 10.232 1.00 92.88 153 GLN A O 1
ATOM 1161 N N . ILE A 1 154 ? 6.840 2.354 10.991 1.00 89.88 154 ILE A N 1
ATOM 1162 C CA . ILE A 1 154 ? 7.529 3.003 9.884 1.00 89.88 154 ILE A CA 1
ATOM 1163 C C . ILE A 1 154 ? 8.894 3.493 10.352 1.00 89.88 154 ILE A C 1
ATOM 1165 O O . ILE A 1 154 ? 9.001 4.308 11.265 1.00 89.88 154 ILE A O 1
ATOM 1169 N N . ARG A 1 155 ? 9.946 3.054 9.661 1.00 87.81 155 ARG A N 1
ATOM 1170 C CA . ARG A 1 155 ? 11.270 3.661 9.778 1.00 87.81 155 ARG A CA 1
ATOM 1171 C C . ARG A 1 155 ? 11.388 4.779 8.750 1.00 87.81 155 ARG A C 1
ATOM 1173 O O . ARG A 1 155 ? 11.335 4.511 7.549 1.00 87.81 155 ARG A O 1
ATOM 1180 N N . GLY A 1 156 ? 11.549 6.012 9.227 1.00 88.25 156 GLY A N 1
ATOM 1181 C CA . GLY A 1 156 ? 11.765 7.159 8.352 1.00 88.25 156 GLY A CA 1
ATOM 1182 C C . GLY A 1 156 ? 13.023 6.975 7.501 1.00 88.25 156 GLY A C 1
ATOM 1183 O O . GLY A 1 156 ? 14.064 6.569 8.022 1.00 88.25 156 GLY A O 1
ATOM 1184 N N . ARG A 1 157 ? 12.919 7.220 6.191 1.00 88.81 157 ARG A N 1
ATOM 1185 C CA . ARG A 1 157 ? 14.042 7.112 5.244 1.00 88.81 157 ARG A CA 1
ATOM 1186 C C . ARG A 1 157 ? 13.763 7.848 3.9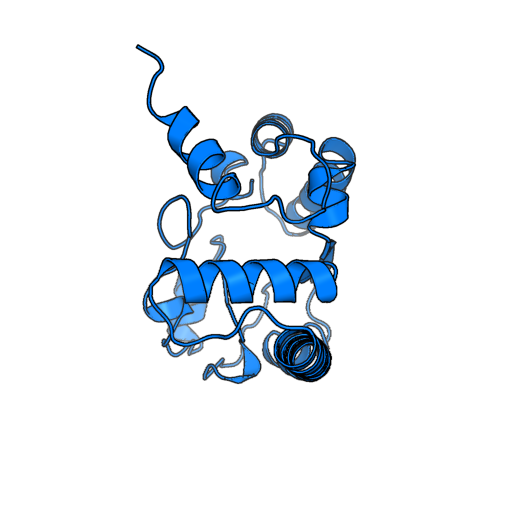35 1.00 88.81 157 ARG A C 1
ATOM 1188 O O . ARG A 1 157 ? 12.642 8.281 3.679 1.00 88.81 157 ARG A O 1
ATOM 1195 N N . SER A 1 158 ? 14.781 7.916 3.077 1.00 89.19 158 SER A N 1
ATOM 1196 C CA . SER A 1 158 ? 14.612 8.367 1.694 1.00 89.19 158 SER A CA 1
ATOM 1197 C C . SER A 1 158 ? 13.594 7.486 0.948 1.00 89.19 158 SER A C 1
ATOM 1199 O O . SER A 1 158 ? 13.644 6.256 1.090 1.00 89.19 158 SER A O 1
ATOM 1201 N N . PRO A 1 159 ? 12.698 8.080 0.135 1.00 88.38 159 PRO A N 1
ATOM 1202 C CA . PRO A 1 159 ? 11.749 7.337 -0.694 1.00 88.38 159 PRO A CA 1
ATOM 1203 C C . PRO A 1 159 ? 12.412 6.631 -1.885 1.00 88.38 159 PRO A C 1
ATOM 1205 O O . PRO A 1 159 ? 11.802 5.753 -2.502 1.00 88.38 159 PRO A O 1
ATOM 1208 N N . ALA A 1 160 ? 13.664 6.985 -2.194 1.00 89.00 160 ALA A N 1
ATOM 1209 C CA . ALA A 1 160 ? 14.426 6.348 -3.252 1.00 89.00 160 ALA A CA 1
ATOM 1210 C C . ALA A 1 160 ? 14.572 4.840 -2.997 1.00 89.00 160 ALA A C 1
ATOM 1212 O O . ALA A 1 160 ? 14.745 4.375 -1.864 1.00 89.00 160 ALA A O 1
ATOM 1213 N N . CYS A 1 161 ? 14.495 4.067 -4.072 1.00 81.44 161 CYS A N 1
ATOM 1214 C CA . CYS A 1 161 ? 14.847 2.662 -4.071 1.00 81.44 161 CYS A CA 1
ATOM 1215 C C . CYS A 1 161 ? 16.357 2.541 -3.830 1.00 81.44 161 CYS A C 1
ATOM 1217 O O . CYS A 1 161 ? 17.152 3.162 -4.539 1.00 81.44 161 CYS A O 1
ATOM 1219 N N . TYR A 1 162 ? 16.753 1.756 -2.830 1.00 78.56 162 TYR A N 1
ATOM 1220 C CA . TYR A 1 162 ? 18.164 1.518 -2.540 1.00 78.56 162 TYR A CA 1
ATOM 1221 C C . TYR A 1 162 ? 18.807 0.656 -3.637 1.00 78.56 162 TYR A C 1
ATOM 1223 O O . TYR A 1 162 ? 18.104 0.012 -4.415 1.00 78.56 162 TYR A O 1
ATOM 1231 N N . PRO A 1 163 ? 20.136 0.627 -3.768 1.00 67.94 163 PRO A N 1
ATOM 1232 C CA . PRO A 1 163 ? 20.803 -0.385 -4.584 1.00 67.94 163 PRO A CA 1
ATOM 1233 C C . PRO A 1 163 ? 20.655 -1.795 -3.970 1.00 67.94 163 PRO A C 1
ATOM 1235 O O . PRO A 1 163 ? 20.428 -1.941 -2.771 1.00 67.94 163 PRO A O 1
ATOM 1238 N N . GLY A 1 164 ? 20.770 -2.846 -4.792 1.00 64.12 164 GLY A N 1
ATOM 1239 C CA . GLY A 1 164 ? 20.710 -4.247 -4.332 1.00 64.12 164 GLY A CA 1
ATOM 1240 C C . GLY A 1 164 ? 19.352 -4.659 -3.744 1.00 64.12 164 GLY A C 1
ATOM 1241 O O . GLY A 1 164 ? 18.336 -4.082 -4.117 1.00 64.12 164 GLY A O 1
ATOM 1242 N N . MET A 1 165 ? 19.332 -5.639 -2.830 1.00 61.88 165 MET A N 1
ATOM 1243 C CA . MET A 1 165 ? 18.142 -6.098 -2.080 1.00 61.88 165 MET A CA 1
ATOM 1244 C C . MET A 1 165 ? 18.117 -5.574 -0.632 1.00 61.88 165 MET A C 1
ATOM 1246 O O . MET A 1 165 ? 17.461 -6.156 0.229 1.00 61.88 165 MET A O 1
ATOM 1250 N N . MET A 1 166 ? 18.805 -4.463 -0.351 1.00 59.16 166 MET A N 1
ATOM 1251 C CA . MET A 1 166 ? 18.979 -3.932 1.010 1.00 59.16 166 MET A CA 1
ATOM 1252 C C . MET A 1 166 ? 17.649 -3.616 1.721 1.00 59.16 166 MET A C 1
ATOM 1254 O O . MET A 1 166 ? 17.578 -3.639 2.947 1.00 59.16 166 MET A O 1
ATOM 1258 N N . GLU A 1 167 ? 16.555 -3.363 0.989 1.00 60.12 167 GLU A N 1
ATOM 1259 C CA . GLU A 1 167 ? 15.225 -3.230 1.598 1.00 60.12 167 GLU A CA 1
ATOM 1260 C C . GLU A 1 167 ? 14.721 -4.520 2.274 1.00 60.12 167 GLU A C 1
ATOM 1262 O O . GLU A 1 167 ? 13.935 -4.424 3.214 1.00 60.12 167 GLU A O 1
ATOM 1267 N N . ILE A 1 168 ? 15.171 -5.702 1.836 1.00 55.84 168 ILE A N 1
ATOM 1268 C CA . ILE A 1 168 ? 14.832 -7.003 2.439 1.00 55.84 168 ILE A CA 1
ATOM 1269 C C . ILE A 1 168 ? 15.680 -7.262 3.685 1.00 55.84 168 ILE A C 1
ATOM 1271 O O . ILE A 1 168 ? 15.160 -7.733 4.693 1.00 55.84 168 ILE A O 1
ATOM 1275 N N . GLU A 1 169 ? 16.954 -6.877 3.667 1.00 53.59 169 GLU A N 1
ATOM 1276 C CA . GLU A 1 169 ? 17.842 -6.967 4.837 1.00 53.59 169 GLU A CA 1
ATOM 1277 C C . GLU A 1 169 ? 17.311 -6.129 6.014 1.00 53.59 169 GLU A C 1
ATOM 1279 O O . GLU A 1 169 ? 17.375 -6.547 7.170 1.00 53.59 169 GLU A O 1
ATOM 1284 N N . LEU A 1 170 ? 16.676 -4.987 5.721 1.00 55.59 170 LEU A N 1
ATOM 1285 C CA . LEU A 1 170 ? 15.990 -4.158 6.717 1.00 55.59 170 LEU A CA 1
ATOM 1286 C C . LEU A 1 170 ? 14.732 -4.816 7.315 1.00 55.59 170 LEU A C 1
ATOM 1288 O O . LEU A 1 170 ? 14.334 -4.450 8.421 1.00 55.59 170 LEU A O 1
ATOM 1292 N N . LEU A 1 171 ? 14.098 -5.763 6.613 1.00 54.28 171 LEU A N 1
ATOM 1293 C CA . LEU A 1 171 ? 12.974 -6.547 7.145 1.00 54.28 171 LEU A CA 1
ATOM 1294 C C . LEU A 1 171 ? 13.459 -7.683 8.062 1.00 54.28 171 LEU A C 1
ATOM 1296 O O . LEU A 1 171 ? 12.782 -7.991 9.042 1.00 54.28 171 LEU A O 1
ATOM 1300 N N . GLY A 1 172 ? 14.639 -8.258 7.791 1.00 47.66 172 GLY A N 1
ATOM 1301 C CA . GLY A 1 172 ? 15.234 -9.358 8.567 1.00 47.66 172 GLY A CA 1
ATOM 1302 C C . GLY A 1 172 ? 15.745 -8.974 9.964 1.00 47.66 172 GLY A C 1
ATOM 1303 O O . GLY A 1 172 ? 15.807 -9.817 10.853 1.00 47.66 172 GLY A O 1
ATOM 1304 N N . GLN A 1 173 ? 16.030 -7.692 10.217 1.00 48.62 173 GLN A N 1
ATOM 1305 C CA . GLN A 1 173 ? 16.507 -7.208 11.526 1.00 48.62 173 GLN A CA 1
ATOM 1306 C C . GLN A 1 173 ? 15.435 -7.201 12.639 1.00 48.62 173 GLN A C 1
ATOM 1308 O O . GLN A 1 173 ? 15.728 -6.822 13.768 1.00 48.62 173 GLN A O 1
ATOM 1313 N N . ARG A 1 174 ? 14.194 -7.626 12.358 1.00 46.62 174 ARG A N 1
ATOM 1314 C CA . ARG A 1 174 ? 13.117 -7.771 13.360 1.00 46.62 174 ARG A CA 1
ATOM 1315 C C . ARG A 1 174 ? 13.076 -9.144 14.055 1.00 46.62 174 ARG A C 1
ATOM 1317 O O . ARG A 1 174 ? 12.157 -9.379 14.831 1.00 46.62 174 ARG A O 1
ATOM 1324 N N . GLY A 1 175 ? 14.044 -10.026 13.790 1.00 42.19 175 GLY A N 1
ATOM 1325 C CA . GLY A 1 175 ? 14.088 -11.396 14.322 1.00 42.19 175 GLY A CA 1
ATOM 1326 C C . GLY A 1 175 ? 15.122 -11.684 15.417 1.00 42.19 175 GLY A C 1
ATOM 1327 O O . GLY A 1 175 ? 15.234 -12.836 15.816 1.00 42.19 175 GLY A O 1
ATOM 1328 N N . ILE A 1 176 ? 15.889 -10.701 15.901 1.00 35.47 176 ILE A N 1
ATOM 1329 C CA . ILE A 1 176 ? 16.833 -10.915 17.012 1.00 35.47 176 ILE A CA 1
ATOM 1330 C C . ILE A 1 176 ? 16.673 -9.781 18.024 1.00 35.47 176 ILE A C 1
ATOM 1332 O O . ILE A 1 176 ? 17.361 -8.765 17.978 1.00 35.47 176 ILE A O 1
ATOM 1336 N N . ALA A 1 177 ? 15.729 -9.969 18.935 1.00 29.03 177 ALA A N 1
ATOM 1337 C CA . ALA A 1 177 ? 15.864 -9.497 20.302 1.00 29.03 177 ALA A CA 1
ATOM 1338 C C . ALA A 1 177 ? 15.701 -10.749 21.168 1.00 29.03 177 ALA A C 1
ATOM 1340 O O . ALA A 1 177 ? 14.623 -11.345 21.178 1.00 29.03 177 ALA A O 1
ATOM 1341 N N . ALA A 1 178 ? 16.817 -11.192 21.751 1.00 32.78 178 ALA A N 1
ATOM 1342 C CA . ALA A 1 178 ? 16.819 -12.113 22.881 1.00 32.78 178 ALA A CA 1
ATOM 1343 C C . ALA A 1 178 ? 16.177 -11.438 24.100 1.00 32.78 178 ALA A C 1
ATOM 1345 O O . ALA A 1 178 ? 16.271 -10.188 24.184 1.00 32.78 178 ALA A O 1
#

Secondary structure (DSSP, 8-state):
-HHHHT-EESS-TTT---HHHHH--B-HHHHHTTTTEE---SSGGGS-B---TT--EEEEE--HHHHHHHHHHHHHHTT-----SHHHHHHHHHHHHHHHHHHHHHTTTTTT--EEEEEHHHHHHSHHHHHHHHHHHHHHTT----HHHHHTT-----SSPPSTTHHHHHHHTTS---